Protein AF-A0A136WIL4-F1 (afdb_monomer_lite)

Radius of gyration: 11.99 Å; chains: 1; bounding box: 27×18×36 Å

Structure (mmCIF, N/CA/C/O backbone):
data_AF-A0A136WIL4-F1
#
_entry.id   AF-A0A136WIL4-F1
#
loop_
_atom_site.group_PDB
_atom_site.id
_atom_site.type_symbol
_atom_site.label_atom_id
_atom_site.label_alt_id
_atom_site.label_comp_id
_atom_site.label_asym_id
_atom_site.label_entity_id
_atom_site.label_seq_id
_atom_site.pdbx_PDB_ins_code
_atom_site.Cartn_x
_atom_site.Cartn_y
_atom_site.Cartn_z
_atom_site.occupancy
_atom_site.B_iso_or_equiv
_atom_site.auth_seq_id
_atom_site.auth_comp_id
_atom_site.auth_asym_id
_atom_site.auth_atom_id
_atom_site.pdbx_PDB_model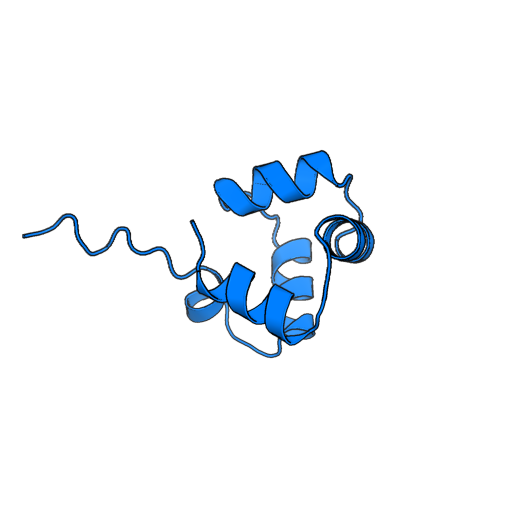_num
ATOM 1 N N . MET A 1 1 ? 7.660 7.738 -8.938 1.00 75.00 1 MET A N 1
ATOM 2 C CA . MET A 1 1 ? 6.558 7.550 -7.958 1.00 75.00 1 MET A CA 1
ATOM 3 C C . MET A 1 1 ? 5.445 6.797 -8.671 1.00 75.00 1 MET A C 1
ATOM 5 O O . MET A 1 1 ? 5.267 7.047 -9.852 1.00 75.00 1 MET A O 1
ATOM 9 N N . PHE A 1 2 ? 4.733 5.886 -8.005 1.00 88.69 2 PHE A N 1
ATOM 10 C CA . PHE A 1 2 ? 3.730 5.026 -8.656 1.00 88.69 2 PHE A CA 1
ATOM 11 C C . PHE A 1 2 ? 2.403 5.767 -8.847 1.00 88.69 2 PHE A C 1
ATOM 13 O O . PHE A 1 2 ? 1.604 5.858 -7.912 1.00 88.69 2 PHE A O 1
ATOM 20 N N . ARG A 1 3 ? 2.175 6.328 -10.042 1.00 91.06 3 ARG A N 1
ATOM 21 C CA . ARG A 1 3 ? 0.974 7.132 -10.342 1.00 91.06 3 ARG A CA 1
ATOM 22 C C . ARG A 1 3 ? -0.311 6.334 -10.156 1.00 91.06 3 ARG A C 1
ATOM 24 O O . ARG A 1 3 ? -1.258 6.841 -9.559 1.00 91.06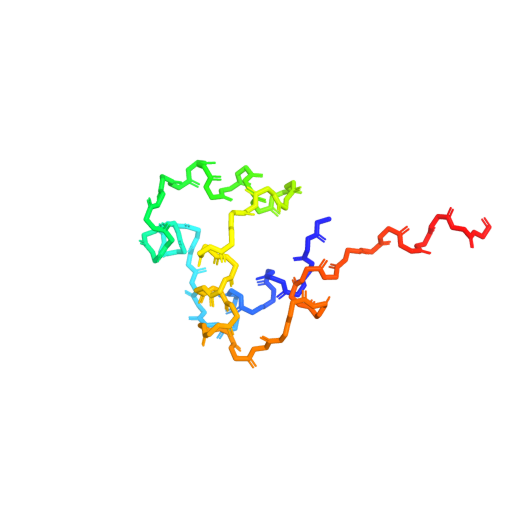 3 ARG A O 1
ATOM 31 N N . ASN A 1 4 ? -0.311 5.082 -10.602 1.00 94.50 4 ASN A N 1
ATOM 32 C CA . ASN A 1 4 ? -1.477 4.205 -10.535 1.00 94.50 4 ASN A CA 1
ATOM 33 C C . ASN A 1 4 ? -1.845 3.872 -9.080 1.00 94.50 4 ASN A C 1
ATOM 35 O O . ASN A 1 4 ? -3.011 3.970 -8.707 1.00 94.50 4 ASN A O 1
ATOM 39 N N . LEU A 1 5 ? -0.858 3.624 -8.209 1.00 94.94 5 LEU A N 1
ATOM 40 C CA . LEU A 1 5 ? -1.093 3.483 -6.766 1.00 94.94 5 LEU A CA 1
ATOM 41 C C . LEU A 1 5 ? -1.745 4.729 -6.149 1.00 94.94 5 LEU A C 1
ATOM 43 O O . LEU A 1 5 ? -2.642 4.609 -5.314 1.00 94.94 5 LEU A O 1
ATOM 47 N N . GLU A 1 6 ? -1.317 5.932 -6.539 1.00 93.94 6 GLU A N 1
ATOM 48 C CA . GLU A 1 6 ? -1.943 7.162 -6.043 1.00 93.94 6 GLU A CA 1
ATOM 49 C C . GLU A 1 6 ? -3.365 7.356 -6.566 1.00 93.94 6 GLU A C 1
ATOM 51 O O . GLU A 1 6 ? -4.241 7.798 -5.817 1.00 93.94 6 GLU A O 1
ATOM 56 N N . ALA A 1 7 ? -3.582 7.041 -7.842 1.00 95.56 7 ALA A N 1
ATOM 57 C CA . ALA A 1 7 ? -4.875 7.147 -8.495 1.00 95.56 7 ALA A CA 1
ATOM 58 C C . ALA A 1 7 ? -5.893 6.200 -7.850 1.00 95.56 7 ALA A C 1
ATOM 60 O O . ALA A 1 7 ? -6.964 6.653 -7.448 1.00 95.56 7 ALA A O 1
ATOM 61 N N . GLU A 1 8 ? -5.536 4.931 -7.649 1.00 97.31 8 GLU A N 1
ATOM 62 C CA . GLU A 1 8 ? -6.413 3.939 -7.023 1.00 97.31 8 GLU A CA 1
ATOM 63 C C . GLU A 1 8 ? -6.707 4.262 -5.555 1.00 97.31 8 GLU A C 1
ATOM 65 O O . GLU A 1 8 ? -7.857 4.199 -5.110 1.00 97.31 8 GLU A O 1
ATOM 70 N N . GLN A 1 9 ? -5.697 4.717 -4.808 1.00 96.44 9 GLN A N 1
ATOM 71 C CA . GLN A 1 9 ? -5.898 5.211 -3.447 1.00 96.44 9 GLN A CA 1
ATOM 72 C C . GLN A 1 9 ? -6.912 6.371 -3.422 1.00 96.44 9 GLN A C 1
ATOM 74 O O . GLN A 1 9 ? -7.819 6.385 -2.586 1.00 96.44 9 GLN A O 1
ATOM 79 N N . ARG A 1 10 ? -6.776 7.340 -4.339 1.00 97.12 10 ARG A N 1
ATOM 80 C CA . ARG A 1 10 ? -7.678 8.497 -4.442 1.00 97.12 10 ARG A CA 1
ATOM 81 C C . ARG A 1 10 ? -9.082 8.093 -4.888 1.00 97.12 10 ARG A C 1
ATOM 83 O O . ARG A 1 10 ? -10.044 8.629 -4.347 1.00 97.12 10 ARG A O 1
ATOM 90 N N . ARG A 1 11 ? -9.208 7.143 -5.820 1.00 97.00 11 ARG A N 1
ATOM 91 C CA . ARG A 1 11 ? -10.489 6.624 -6.328 1.00 97.00 11 ARG A CA 1
ATOM 92 C C . ARG A 1 11 ? -11.348 6.033 -5.214 1.00 97.00 11 ARG A C 1
ATOM 94 O O . ARG A 1 11 ? -12.559 6.224 -5.215 1.00 97.00 11 ARG A O 1
ATOM 101 N N . LEU A 1 12 ? -10.719 5.361 -4.250 1.00 96.75 12 LEU A N 1
ATOM 102 C CA . LEU A 1 12 ? -11.394 4.809 -3.071 1.00 96.75 12 LEU A CA 1
ATOM 103 C C . LEU A 1 12 ? -11.483 5.791 -1.889 1.00 96.75 12 LEU A C 1
ATOM 105 O O . LEU A 1 12 ? -12.009 5.434 -0.837 1.00 96.75 12 LEU A O 1
ATOM 109 N N . GLY A 1 13 ? -10.974 7.019 -2.033 1.00 97.25 13 GLY A N 1
ATOM 110 C CA . GLY A 1 13 ? -11.019 8.039 -0.985 1.00 97.25 13 GLY A CA 1
ATOM 111 C C . GLY A 1 13 ? -10.151 7.727 0.239 1.00 97.25 13 GLY A C 1
ATOM 112 O O . GLY A 1 13 ? -10.429 8.235 1.324 1.00 97.25 13 GLY A O 1
ATOM 113 N N . PHE A 1 14 ? -9.109 6.897 0.100 1.00 97.81 14 PHE A N 1
ATOM 114 C CA . PHE A 1 14 ? -8.267 6.520 1.235 1.00 97.81 14 PHE A CA 1
ATOM 115 C C . PHE A 1 14 ? -7.159 7.535 1.518 1.00 97.81 14 PHE A C 1
ATOM 117 O O . PHE A 1 14 ? -6.371 7.931 0.658 1.00 97.81 14 PHE A O 1
ATOM 124 N N . THR A 1 15 ? -7.024 7.894 2.788 1.00 97.88 15 THR A N 1
ATOM 125 C CA . THR A 1 15 ? -5.864 8.621 3.306 1.00 97.88 15 THR A CA 1
ATOM 126 C C . THR A 1 15 ? -4.662 7.689 3.482 1.00 97.88 15 THR A C 1
ATOM 128 O O . THR A 1 15 ? -4.798 6.469 3.588 1.00 97.88 15 THR A O 1
ATOM 131 N N . ASN A 1 16 ? -3.463 8.266 3.597 1.00 97.38 16 ASN A N 1
ATOM 132 C C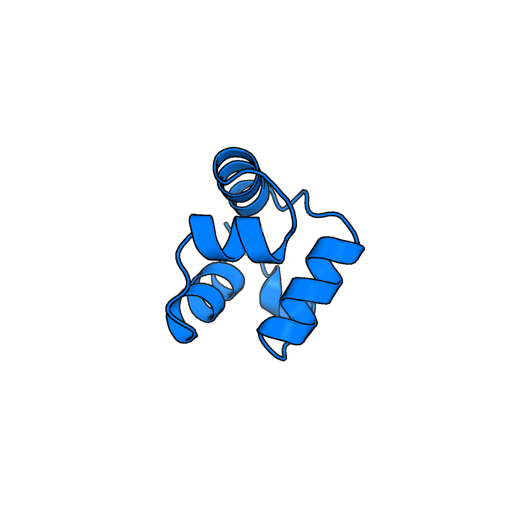A . ASN A 1 16 ? -2.254 7.496 3.913 1.00 97.38 16 ASN A CA 1
ATOM 133 C C . ASN A 1 16 ? -2.365 6.758 5.258 1.00 97.38 16 ASN A C 1
ATOM 135 O O . ASN A 1 16 ? -1.793 5.684 5.409 1.00 97.38 16 ASN A O 1
ATOM 139 N N . ALA A 1 17 ? -3.097 7.317 6.228 1.00 98.12 17 ALA A N 1
ATOM 140 C CA . ALA A 1 17 ? -3.326 6.676 7.521 1.00 98.12 17 ALA A CA 1
ATOM 141 C C . ALA A 1 17 ? -4.197 5.417 7.380 1.00 98.12 17 ALA A C 1
ATOM 143 O O . ALA A 1 17 ? -3.826 4.365 7.889 1.00 98.12 17 ALA A O 1
ATOM 144 N N . GLN A 1 18 ? -5.292 5.499 6.619 1.00 98.31 18 GLN A N 1
ATOM 145 C CA . GLN A 1 18 ? -6.172 4.354 6.359 1.00 98.31 18 GLN A CA 1
ATOM 146 C C . GLN A 1 18 ? -5.473 3.261 5.543 1.00 98.31 18 GLN A C 1
ATOM 148 O O . GLN A 1 18 ? -5.652 2.077 5.814 1.00 98.31 18 GLN A O 1
ATOM 153 N N . MET A 1 19 ? -4.647 3.636 4.561 1.00 97.94 19 MET A N 1
ATOM 154 C CA . MET A 1 19 ? -3.830 2.658 3.838 1.00 97.94 19 MET A CA 1
ATOM 155 C C . MET A 1 19 ? -2.818 1.974 4.758 1.00 97.94 19 MET A C 1
ATOM 157 O O . MET A 1 19 ? -2.650 0.761 4.686 1.00 97.94 19 MET A O 1
ATOM 161 N N . ALA A 1 20 ? -2.171 2.725 5.649 1.00 98.12 20 ALA A N 1
ATOM 162 C CA . ALA A 1 20 ? -1.232 2.165 6.614 1.00 98.12 20 ALA A CA 1
ATOM 163 C C . ALA A 1 20 ? -1.911 1.173 7.576 1.00 98.12 20 ALA A C 1
ATOM 165 O O . ALA A 1 20 ? -1.376 0.087 7.796 1.00 98.12 20 ALA A O 1
ATOM 166 N N . GLU A 1 21 ? -3.115 1.496 8.058 1.00 98.12 21 GLU A N 1
ATOM 167 C CA . GLU A 1 21 ? -3.939 0.608 8.887 1.00 98.12 21 GLU A CA 1
ATOM 168 C C . GLU A 1 21 ? -4.279 -0.699 8.155 1.00 98.12 21 GLU A C 1
ATOM 170 O O . GLU A 1 21 ? -4.011 -1.782 8.674 1.00 98.12 21 GLU A O 1
ATOM 175 N N . LYS A 1 22 ? -4.762 -0.620 6.906 1.00 97.38 22 LYS A N 1
ATOM 176 C CA . LYS A 1 22 ? -5.047 -1.805 6.070 1.00 97.38 22 LYS A CA 1
ATOM 177 C C . LYS A 1 22 ? -3.815 -2.674 5.817 1.00 97.38 22 LYS A C 1
ATOM 179 O O . LYS A 1 22 ? -3.939 -3.880 5.623 1.00 97.38 22 LYS A O 1
ATOM 184 N N . LEU A 1 23 ? -2.634 -2.061 5.790 1.00 97.38 23 LEU A N 1
ATOM 185 C CA . LEU A 1 23 ? -1.356 -2.732 5.564 1.00 97.38 23 LEU A CA 1
ATOM 186 C C . LEU A 1 23 ? -0.653 -3.168 6.858 1.00 97.38 23 LEU A C 1
ATOM 188 O O . LEU A 1 23 ? 0.431 -3.753 6.774 1.00 97.38 23 LEU A O 1
ATOM 192 N N . GLY A 1 24 ? -1.236 -2.893 8.030 1.00 97.31 24 GLY A N 1
ATOM 193 C CA . GLY A 1 24 ? -0.667 -3.249 9.330 1.00 97.31 24 GLY A CA 1
ATOM 194 C C . GLY A 1 24 ? 0.666 -2.555 9.628 1.00 97.31 24 GLY A C 1
ATOM 195 O O . GLY A 1 24 ? 1.545 -3.150 10.247 1.00 97.31 24 GLY A O 1
ATOM 196 N N . ILE A 1 25 ? 0.857 -1.324 9.146 1.00 97.69 25 ILE A N 1
ATOM 197 C CA . ILE A 1 25 ? 2.093 -0.546 9.324 1.00 97.69 25 ILE A CA 1
ATOM 198 C C . ILE A 1 25 ? 1.800 0.863 9.835 1.00 97.69 25 ILE A C 1
ATOM 200 O O . ILE A 1 25 ? 0.682 1.361 9.752 1.00 97.69 25 ILE A O 1
ATOM 204 N N . ALA A 1 26 ? 2.829 1.549 10.333 1.00 98.12 26 ALA A N 1
ATOM 205 C CA . ALA A 1 26 ? 2.707 2.954 10.699 1.00 98.12 26 ALA A CA 1
ATOM 206 C C . ALA A 1 26 ? 2.532 3.847 9.457 1.00 98.12 26 ALA A C 1
ATOM 208 O O . ALA A 1 26 ? 3.106 3.586 8.395 1.00 98.12 26 ALA A O 1
ATOM 209 N N . ARG A 1 27 ? 1.808 4.965 9.607 1.00 97.69 27 ARG A N 1
ATOM 210 C CA . ARG A 1 27 ? 1.593 5.957 8.536 1.00 97.69 27 ARG A CA 1
ATOM 211 C C . ARG A 1 27 ? 2.900 6.417 7.882 1.00 97.69 27 ARG A C 1
ATOM 213 O O . ARG A 1 27 ? 2.999 6.424 6.660 1.00 97.69 27 ARG A O 1
ATOM 220 N N . LEU A 1 28 ? 3.909 6.768 8.684 1.00 97.19 28 LEU A N 1
ATOM 221 C CA . LEU A 1 28 ? 5.216 7.212 8.177 1.00 97.19 28 LEU A CA 1
ATOM 222 C C . LEU A 1 28 ? 5.917 6.113 7.363 1.00 97.19 28 LEU A C 1
ATOM 224 O O . LEU A 1 28 ? 6.549 6.390 6.344 1.00 97.19 28 LEU A O 1
ATOM 228 N N . THR A 1 29 ? 5.763 4.852 7.775 1.00 97.06 29 THR A N 1
ATOM 229 C CA . THR A 1 29 ? 6.274 3.696 7.031 1.00 97.06 29 THR A CA 1
ATOM 230 C C . THR A 1 29 ? 5.566 3.554 5.688 1.00 97.06 29 THR A C 1
ATOM 232 O O . THR A 1 29 ? 6.236 3.317 4.686 1.00 97.06 29 THR A O 1
ATOM 235 N N . TYR A 1 30 ? 4.243 3.736 5.641 1.00 97.38 30 TYR A N 1
ATOM 236 C CA . TYR A 1 30 ? 3.494 3.725 4.385 1.00 97.38 30 TYR A CA 1
ATOM 237 C C . TYR A 1 30 ? 3.943 4.846 3.444 1.00 97.38 30 TYR A C 1
ATOM 239 O O . TYR A 1 30 ? 4.227 4.581 2.282 1.00 97.38 30 TYR A O 1
ATOM 247 N N . GLU A 1 31 ? 4.086 6.075 3.941 1.00 95.25 31 GLU A N 1
ATOM 248 C CA . GLU A 1 31 ? 4.531 7.220 3.135 1.00 95.25 31 GLU A CA 1
ATOM 249 C C . GLU A 1 31 ? 5.935 7.014 2.547 1.00 95.25 31 GLU A C 1
ATOM 251 O O . GLU A 1 31 ? 6.172 7.347 1.386 1.00 95.25 31 GLU A O 1
ATOM 256 N N . SER A 1 32 ? 6.855 6.422 3.315 1.00 95.12 32 SER A N 1
ATOM 257 C CA . SER A 1 32 ? 8.189 6.051 2.828 1.00 95.12 32 SER A CA 1
ATOM 258 C C . SER A 1 32 ? 8.124 4.943 1.769 1.00 95.12 32 SER A C 1
ATOM 260 O O . SER A 1 32 ? 8.672 5.095 0.675 1.00 95.12 32 SER A O 1
ATOM 262 N N . LYS A 1 33 ? 7.387 3.857 2.046 1.00 94.50 33 LYS A N 1
ATOM 263 C CA . LYS A 1 33 ? 7.223 2.723 1.119 1.00 94.50 33 LYS A CA 1
ATOM 264 C C . LYS A 1 33 ? 6.540 3.125 -0.183 1.00 94.50 33 LYS A C 1
ATOM 266 O O . LYS A 1 33 ? 6.955 2.701 -1.252 1.00 94.50 33 LYS A O 1
ATOM 271 N N . LYS A 1 34 ? 5.538 3.998 -0.117 1.00 92.62 34 LYS A N 1
ATOM 272 C CA . LYS A 1 34 ? 4.834 4.531 -1.287 1.00 92.62 34 LYS A CA 1
ATOM 273 C C . LYS A 1 34 ? 5.773 5.278 -2.242 1.00 92.62 34 LYS A C 1
ATOM 275 O O . LYS A 1 34 ? 5.577 5.225 -3.452 1.00 92.62 34 LYS A O 1
ATOM 280 N N . LYS A 1 35 ? 6.810 5.941 -1.717 1.00 89.19 35 LYS A N 1
ATOM 281 C CA . LYS A 1 35 ? 7.812 6.644 -2.532 1.00 89.19 35 LYS A CA 1
ATOM 282 C C . LYS A 1 35 ? 8.804 5.695 -3.207 1.00 89.19 35 LYS A C 1
ATOM 284 O O . LYS A 1 35 ? 9.162 5.943 -4.352 1.00 89.19 35 LYS A O 1
ATOM 289 N N . ASN A 1 36 ? 9.254 4.649 -2.507 1.00 88.00 36 ASN A N 1
ATOM 290 C CA . ASN A 1 36 ? 10.362 3.787 -2.950 1.00 88.00 36 ASN A CA 1
ATOM 291 C C . ASN A 1 36 ? 9.947 2.388 -3.445 1.00 88.00 36 ASN A C 1
ATOM 293 O O . ASN A 1 36 ? 10.785 1.661 -3.962 1.00 88.00 36 ASN A O 1
ATOM 297 N N . GLY A 1 37 ? 8.686 1.993 -3.272 1.00 89.25 37 GLY A N 1
ATOM 298 C CA . GLY A 1 37 ? 8.149 0.706 -3.727 1.00 89.25 37 GLY A CA 1
ATOM 299 C C . GLY A 1 37 ? 8.500 -0.483 -2.840 1.00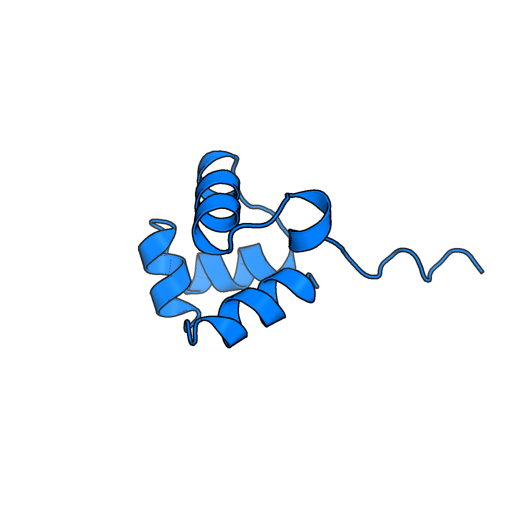 89.25 37 GLY A C 1
ATOM 300 O O . GLY A 1 37 ? 8.188 -1.614 -3.195 1.00 89.25 37 GLY A O 1
ATOM 301 N N . ASN A 1 38 ? 9.118 -0.261 -1.678 1.00 92.94 38 ASN A N 1
ATOM 302 C CA . ASN A 1 38 ? 9.610 -1.322 -0.801 1.00 92.94 38 ASN A CA 1
ATOM 303 C C . ASN A 1 38 ? 8.478 -1.964 0.024 1.00 92.94 38 ASN A C 1
ATOM 305 O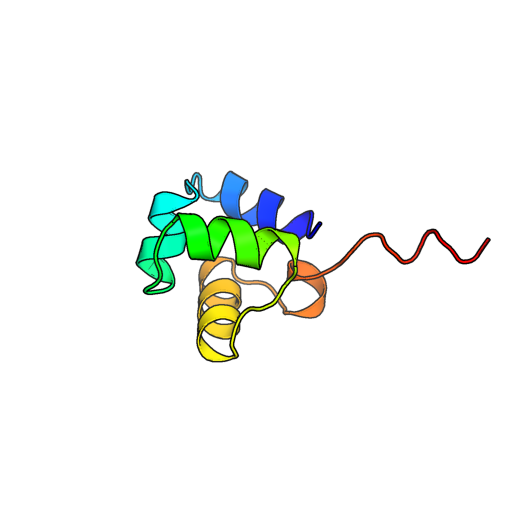 O . ASN A 1 38 ? 8.489 -1.930 1.257 1.00 92.94 38 ASN A O 1
ATOM 309 N N . PHE A 1 39 ? 7.461 -2.507 -0.641 1.00 95.50 39 PHE A N 1
ATOM 310 C CA . PHE A 1 39 ? 6.379 -3.279 -0.033 1.00 95.50 39 PHE A CA 1
ATOM 311 C C . PHE A 1 39 ? 6.732 -4.767 -0.015 1.00 95.50 39 PHE A C 1
ATOM 313 O O . PHE A 1 39 ? 7.332 -5.289 -0.949 1.00 95.50 39 PHE A O 1
ATOM 320 N N . ASN A 1 40 ? 6.356 -5.467 1.056 1.00 96.38 40 ASN A N 1
ATOM 321 C CA . ASN A 1 40 ? 6.503 -6.921 1.090 1.00 96.38 40 ASN A CA 1
ATOM 322 C C . ASN A 1 40 ? 5.368 -7.604 0.308 1.00 96.38 40 ASN A C 1
ATOM 324 O O . ASN A 1 40 ? 4.359 -6.984 -0.032 1.00 96.38 40 ASN A O 1
ATOM 328 N N . ARG A 1 41 ? 5.514 -8.910 0.061 1.00 97.06 41 ARG A N 1
ATOM 329 C CA . ARG A 1 41 ? 4.542 -9.694 -0.712 1.00 97.06 41 ARG A CA 1
ATOM 330 C C . ARG A 1 41 ? 3.119 -9.602 -0.155 1.00 97.06 41 ARG A C 1
ATOM 332 O O . ARG A 1 41 ? 2.191 -9.412 -0.927 1.00 97.06 41 ARG A O 1
ATOM 339 N N . THR A 1 42 ? 2.942 -9.695 1.161 1.00 97.50 42 THR A N 1
ATOM 340 C CA . THR A 1 42 ? 1.614 -9.619 1.791 1.00 97.50 42 THR A CA 1
ATOM 341 C C . THR A 1 42 ? 0.972 -8.250 1.581 1.00 97.50 42 THR A C 1
ATOM 343 O O . THR A 1 42 ? -0.195 -8.172 1.220 1.00 97.50 42 THR A O 1
ATOM 346 N N . GLN A 1 43 ? 1.741 -7.169 1.734 1.00 97.62 43 GLN A N 1
ATOM 347 C CA . GLN A 1 43 ? 1.278 -5.799 1.501 1.00 97.62 43 GLN A CA 1
ATOM 348 C C . GLN A 1 43 ? 0.870 -5.586 0.043 1.00 97.62 43 GLN A C 1
ATOM 350 O O . GLN A 1 43 ? -0.169 -4.986 -0.220 1.00 97.62 43 GLN A O 1
ATOM 355 N N . ILE A 1 44 ? 1.668 -6.108 -0.890 1.00 97.31 44 ILE A N 1
ATOM 356 C CA . ILE A 1 44 ? 1.363 -6.087 -2.322 1.00 97.31 44 ILE A CA 1
ATOM 357 C C . ILE A 1 44 ? 0.043 -6.808 -2.577 1.00 97.31 44 ILE A C 1
ATOM 359 O O . ILE A 1 44 ? -0.881 -6.189 -3.092 1.00 97.31 44 ILE A O 1
ATOM 363 N N . THR A 1 45 ? -0.092 -8.063 -2.145 1.00 97.75 45 THR A N 1
ATOM 364 C CA . THR A 1 45 ? -1.324 -8.842 -2.329 1.00 97.75 45 THR A CA 1
ATOM 365 C C . THR A 1 45 ? -2.548 -8.127 -1.753 1.00 97.75 45 THR A C 1
ATOM 367 O O . THR A 1 45 ? -3.587 -8.078 -2.407 1.00 97.75 45 THR A O 1
ATOM 370 N N . THR A 1 46 ? -2.434 -7.515 -0.569 1.00 97.94 46 THR A N 1
ATOM 371 C CA . THR A 1 46 ? -3.520 -6.719 0.019 1.00 97.94 46 THR A CA 1
ATOM 372 C C . THR A 1 46 ? -3.918 -5.547 -0.876 1.00 97.94 46 THR A C 1
ATOM 374 O O . THR A 1 46 ? -5.109 -5.316 -1.059 1.00 97.94 46 THR A O 1
ATOM 377 N N . MET A 1 47 ? -2.959 -4.819 -1.458 1.00 97.62 47 MET A N 1
ATOM 378 C CA . MET A 1 47 ? -3.262 -3.698 -2.357 1.00 97.62 47 MET A CA 1
ATOM 379 C C . MET A 1 47 ? -3.890 -4.158 -3.674 1.00 97.62 47 MET A C 1
ATOM 381 O O . MET A 1 47 ? -4.863 -3.550 -4.109 1.00 97.62 47 MET A O 1
ATOM 385 N N . LEU A 1 48 ? -3.394 -5.245 -4.273 1.00 97.69 48 LEU A N 1
ATOM 386 C CA . LEU A 1 48 ? -3.962 -5.795 -5.510 1.00 97.69 48 LEU A CA 1
ATOM 387 C C . LEU A 1 48 ? -5.422 -6.214 -5.316 1.00 97.69 48 LEU A C 1
ATOM 389 O O . LEU A 1 48 ? -6.282 -5.850 -6.114 1.00 97.69 48 LEU A O 1
ATOM 393 N N . ASN A 1 49 ? -5.719 -6.889 -4.202 1.00 97.56 49 ASN A N 1
ATOM 394 C CA . ASN A 1 49 ? -7.084 -7.276 -3.849 1.00 97.56 49 ASN A CA 1
ATOM 395 C C . ASN A 1 49 ? -7.967 -6.062 -3.522 1.00 97.56 49 ASN A C 1
ATOM 397 O O . ASN A 1 49 ? -9.135 -6.036 -3.893 1.00 97.56 49 ASN A O 1
ATOM 401 N N . LEU A 1 50 ? -7.423 -5.056 -2.827 1.00 97.38 50 LEU A N 1
ATOM 402 C CA . LEU A 1 50 ? -8.162 -3.851 -2.442 1.00 97.38 50 LEU A CA 1
ATOM 403 C C . LEU A 1 50 ? -8.550 -2.997 -3.655 1.00 97.38 50 LEU A C 1
ATOM 405 O O . LEU A 1 50 ? -9.658 -2.468 -3.701 1.00 97.38 50 LEU A O 1
ATOM 409 N N . PHE A 1 51 ? -7.634 -2.845 -4.610 1.00 96.81 51 PHE A N 1
ATOM 410 C CA . PHE A 1 51 ? -7.831 -2.012 -5.797 1.00 96.81 51 PHE A CA 1
ATOM 411 C C . PHE A 1 51 ? -8.403 -2.783 -6.989 1.00 96.81 51 PHE A C 1
ATOM 413 O O . PHE A 1 51 ? -8.851 -2.160 -7.947 1.00 96.81 51 PHE A O 1
ATOM 420 N N . ASN A 1 52 ? -8.446 -4.116 -6.908 1.00 96.94 52 ASN A N 1
ATOM 421 C CA . ASN A 1 52 ? -8.896 -5.004 -7.977 1.00 96.94 52 ASN A CA 1
ATOM 422 C C . ASN A 1 52 ? -8.123 -4.771 -9.290 1.00 96.94 52 ASN A C 1
ATOM 424 O O . ASN A 1 52 ? -8.712 -4.562 -10.350 1.00 96.94 52 ASN A O 1
ATOM 428 N N . CYS A 1 53 ? -6.791 -4.769 -9.198 1.00 96.50 53 CYS A N 1
ATOM 429 C CA . CYS A 1 53 ? -5.877 -4.566 -10.324 1.00 96.50 53 CYS A CA 1
ATOM 430 C C . CYS A 1 53 ? -4.631 -5.458 -10.198 1.00 96.50 53 CYS A C 1
ATOM 432 O O . CYS A 1 53 ? -4.435 -6.125 -9.178 1.00 96.50 53 CYS A O 1
ATOM 434 N N . ASP A 1 54 ? -3.795 -5.490 -11.237 1.00 96.00 54 ASP A N 1
ATOM 435 C CA . ASP A 1 54 ? -2.574 -6.294 -11.259 1.00 96.00 54 ASP A CA 1
ATOM 436 C C . ASP A 1 54 ? -1.322 -5.526 -10.796 1.00 96.00 54 ASP A C 1
ATOM 438 O O . ASP A 1 54 ? -1.311 -4.305 -10.623 1.00 96.00 54 ASP A O 1
ATOM 442 N N . PHE A 1 55 ? -0.253 -6.288 -10.548 1.00 93.94 55 PHE A N 1
ATOM 443 C CA . PHE A 1 55 ? 1.011 -5.763 -10.040 1.00 93.94 55 PHE A CA 1
ATOM 444 C C . PHE A 1 55 ? 1.690 -4.786 -11.000 1.00 9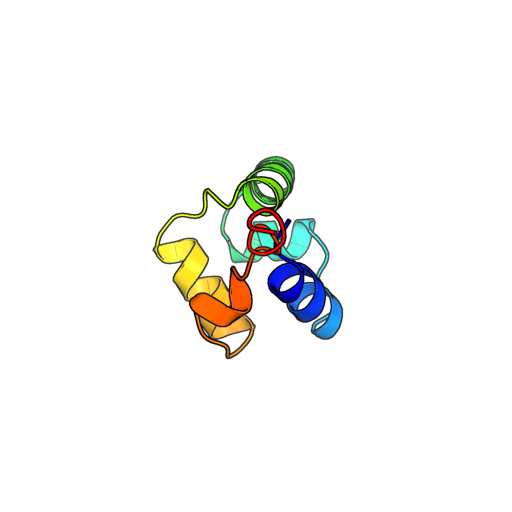3.94 55 PHE A C 1
ATOM 446 O O . PHE A 1 55 ? 2.213 -3.768 -10.548 1.00 93.94 55 PHE A O 1
ATOM 453 N N . PHE A 1 56 ? 1.697 -5.097 -12.298 1.00 92.94 56 PHE A N 1
ATOM 454 C CA . PHE A 1 56 ? 2.403 -4.295 -13.294 1.00 92.94 56 PHE A CA 1
ATOM 455 C C . PHE A 1 56 ? 1.733 -2.939 -13.469 1.00 92.94 56 PHE A C 1
ATOM 457 O O . PHE A 1 56 ? 2.427 -1.930 -13.476 1.00 92.94 56 PHE A O 1
ATOM 464 N N . TYR A 1 57 ? 0.403 -2.914 -13.503 1.00 94.19 57 TYR A N 1
ATOM 465 C CA . TYR A 1 57 ? -0.380 -1.691 -13.486 1.00 94.19 57 TYR A CA 1
ATOM 466 C C . TYR A 1 57 ? -0.131 -0.896 -12.201 1.00 94.19 57 TYR A C 1
ATOM 468 O O . TYR A 1 57 ? 0.280 0.261 -12.254 1.00 94.19 57 TYR A O 1
ATOM 476 N N . LEU A 1 58 ? -0.340 -1.497 -11.024 1.00 94.94 58 LEU A N 1
ATOM 477 C CA . LEU A 1 58 ? -0.326 -0.743 -9.768 1.00 94.94 58 LEU A CA 1
ATOM 478 C C . LEU A 1 58 ? 1.039 -0.098 -9.471 1.00 94.94 58 LEU A C 1
ATOM 480 O O . LEU A 1 58 ? 1.097 1.018 -8.945 1.00 94.94 58 LEU A O 1
ATOM 484 N N . PHE A 1 59 ? 2.123 -0.800 -9.810 1.00 92.06 59 PHE A N 1
ATOM 485 C CA . PHE A 1 59 ? 3.506 -0.374 -9.584 1.00 92.06 59 PHE A CA 1
ATOM 486 C C . PHE A 1 59 ? 4.222 0.079 -10.858 1.00 92.06 59 PHE A C 1
ATOM 488 O O . PHE A 1 59 ? 5.454 0.127 -10.891 1.00 92.06 59 PHE A O 1
ATOM 495 N N . GLU A 1 60 ? 3.471 0.470 -11.883 1.00 90.31 60 GLU A N 1
ATOM 496 C CA . GLU A 1 60 ? 4.039 1.141 -13.043 1.00 90.31 60 GLU A CA 1
ATOM 497 C C . GLU A 1 60 ? 4.735 2.436 -12.593 1.00 90.31 60 GLU A C 1
ATOM 499 O O . GLU A 1 60 ? 4.170 3.270 -11.872 1.00 90.31 60 GLU A O 1
ATOM 504 N N . CYS A 1 61 ? 6.007 2.574 -12.960 1.00 79.19 61 CYS A N 1
ATOM 505 C CA . CYS A 1 61 ? 6.815 3.747 -12.659 1.00 79.19 61 CYS A CA 1
ATOM 506 C C . CYS A 1 61 ? 7.241 4.377 -13.982 1.00 79.19 61 CYS A C 1
ATOM 508 O O . CYS A 1 61 ? 7.779 3.678 -14.837 1.00 79.19 61 CYS A O 1
ATOM 510 N N . ASP A 1 62 ? 7.063 5.692 -14.123 1.00 66.44 62 ASP A N 1
ATOM 511 C CA . ASP A 1 62 ? 7.350 6.446 -15.358 1.00 66.44 62 ASP A CA 1
ATOM 512 C C . ASP A 1 62 ? 8.847 6.494 -15.755 1.00 66.44 62 ASP A C 1
ATOM 514 O O . ASP A 1 62 ? 9.246 7.287 -16.601 1.00 66.44 62 ASP A O 1
ATOM 518 N N . GLU A 1 63 ? 9.720 5.681 -15.155 1.00 59.69 63 GLU A N 1
ATOM 519 C CA . GLU A 1 63 ? 11.159 5.655 -15.469 1.00 59.69 63 GLU A CA 1
ATOM 520 C C . GLU A 1 63 ? 11.466 5.092 -16.877 1.00 59.69 63 GLU A C 1
ATOM 522 O O . GLU A 1 63 ? 12.630 5.029 -17.264 1.00 59.69 63 GLU A O 1
ATOM 527 N N . GLN A 1 64 ? 10.455 4.730 -17.678 1.00 52.59 64 GLN A N 1
ATOM 528 C CA . GLN A 1 64 ? 10.642 4.391 -19.096 1.00 52.59 64 GLN A CA 1
ATOM 529 C C . GLN A 1 64 ? 10.908 5.612 -20.007 1.00 52.59 64 GLN A C 1
ATOM 531 O O . GLN A 1 64 ? 11.325 5.413 -21.143 1.00 52.59 64 GLN A O 1
ATOM 536 N N . ASP A 1 65 ? 10.825 6.854 -19.511 1.00 48.66 65 ASP A N 1
ATOM 537 C CA . ASP A 1 65 ? 11.163 8.074 -20.279 1.00 48.66 65 ASP A CA 1
ATOM 538 C C . ASP A 1 65 ? 12.641 8.528 -20.153 1.00 48.66 65 ASP A C 1
ATOM 540 O O . ASP A 1 65 ? 12.976 9.686 -20.405 1.00 48.66 65 ASP A O 1
ATOM 544 N N . LYS A 1 66 ? 13.570 7.640 -19.762 1.00 46.78 66 LYS A N 1
ATOM 545 C CA . LYS A 1 66 ? 15.032 7.904 -19.798 1.00 46.78 66 LYS A CA 1
ATOM 546 C C . LYS A 1 66 ? 15.812 6.985 -20.745 1.00 46.78 66 LYS A C 1
ATOM 548 O O . LYS A 1 66 ? 16.991 6.715 -20.528 1.00 46.78 66 LYS A O 1
ATOM 553 N N . ALA A 1 67 ? 15.163 6.536 -21.812 1.00 50.41 67 ALA A N 1
ATOM 554 C CA . ALA A 1 67 ? 15.826 6.002 -22.997 1.00 50.41 67 ALA A CA 1
ATOM 555 C C . ALA A 1 67 ? 15.276 6.717 -24.244 1.00 50.41 67 ALA A C 1
ATOM 557 O O . ALA A 1 67 ? 14.471 6.173 -24.996 1.00 50.41 67 ALA A O 1
ATOM 558 N N . SER A 1 68 ? 15.668 7.976 -24.434 1.00 43.53 68 SER A N 1
ATOM 559 C CA . SER A 1 68 ? 15.582 8.716 -25.700 1.00 43.53 68 SER A CA 1
ATOM 560 C C . SER A 1 68 ? 16.763 9.667 -25.794 1.00 43.53 68 SER A C 1
ATOM 562 O O . SER A 1 68 ? 17.136 10.228 -24.738 1.00 43.53 68 SER A O 1
#

Foldseek 3Di:
DQPLLVVLCVVVPHDLCNLCVLQVHHSVVSVVCVVVVPDDPVSQVSSCVSSVHDDCNRRPDPVVVPPD

InterPro domains:
  IPR010982 Lambda repressor-like, DNA-binding domain superfamily [SSF47413] (4-62)

Organism: NCBI:txid36847

pLDDT: mean 90.77, std 13.75, range [43.53, 98.31]

Secondary structure (DSSP, 8-state):
--HHHHHHHHHTT--HHHHHHHTTS-HHHHHHHHHH----HHHHHHHHHHHT--HHHHT--GGGGG--

Sequence (68 aa):
MFRNLEAEQRRLGFTNAQMAEKLGIARLTYESKKKNGNFNRTQITTMLNLFNCDFFYLFECDEQDKAS